Protein AF-A0A0C5CSC6-F1 (afdb_monomer)

Mean predicted aligned error: 9.28 Å

Solvent-ac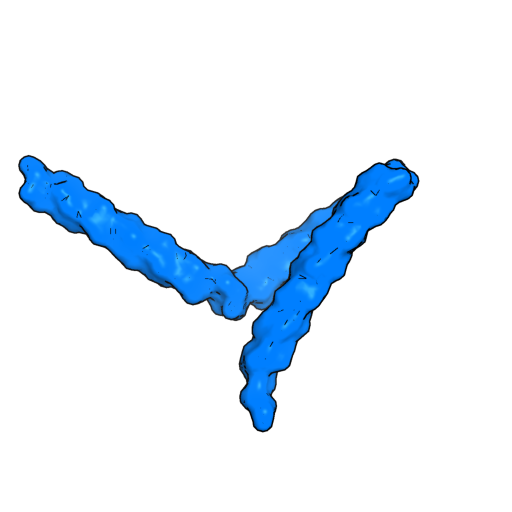cessible surface area (backbone atoms only — not comparable to full-atom values): 4078 Å² total; per-residue (Å²): 131,65,69,69,59,56,51,57,51,50,56,51,51,51,52,52,49,32,52,51,37,39,54,50,17,58,77,65,69,37,68,65,40,42,51,52,23,49,51,50,50,50,48,46,56,67,72,38,31,75,78,69,39,45,71,49,49,54,52,52,48,51,53,50,50,56,53,50,56,58,60,74,76,106

Secondary structure (DSSP, 8-state):
--HHHHHHHHHHHHHHHHHHHHHHHHHTT-HHHHHHHHHHHHHHHHHSIIIIIHHHHHHHHHHHHHHHHHHHT-

Organism: Heyndrickxia coagulans (NCBI:txid1398)

Sequence (74 aa):
MSHHQLEKWFWRSMLILAGILLILGFLSGNLMMWIMALTIGILVRYCAYDLLFADFDAKADEIRQRYLKKKEAK

Foldseek 3Di:
DDPLVVVLVVLVVLLVVLVVLCVVCVVVVPVVSVVVSVVSVVVSCVVCCVNHVVVVVVVVVVVVVVVVVVVVVD

Structure (mmCIF, N/CA/C/O backbone):
data_AF-A0A0C5CSC6-F1
#
_entry.id   AF-A0A0C5CSC6-F1
#
loop_
_atom_site.group_PDB
_atom_site.id
_atom_site.type_symbol
_atom_site.label_atom_id
_atom_site.label_alt_id
_atom_site.label_comp_id
_atom_site.label_asym_id
_atom_site.label_entity_id
_atom_site.label_seq_id
_atom_site.pdbx_PDB_ins_code
_atom_site.Cartn_x
_atom_site.Cartn_y
_atom_site.Car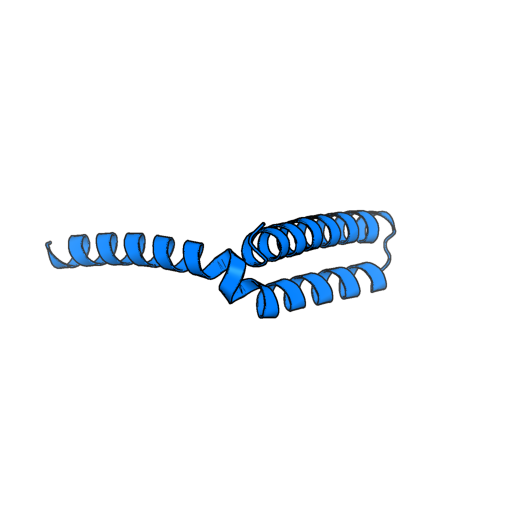tn_z
_atom_site.occupancy
_atom_site.B_iso_or_equiv
_atom_site.auth_seq_id
_atom_site.auth_comp_id
_atom_site.auth_asym_id
_atom_site.auth_atom_id
_atom_site.pdbx_PDB_model_num
ATOM 1 N N . MET A 1 1 ? 0.794 -21.194 15.963 1.00 51.53 1 MET A N 1
ATOM 2 C CA . MET A 1 1 ? 1.158 -19.864 15.427 1.00 51.53 1 MET A CA 1
ATOM 3 C C . MET A 1 1 ? 0.044 -19.473 14.471 1.00 51.53 1 MET A C 1
ATOM 5 O O . MET A 1 1 ? -0.194 -20.193 13.514 1.00 51.53 1 MET A O 1
ATOM 9 N N . SER A 1 2 ? -0.774 -18.493 14.845 1.00 51.56 2 SER A N 1
ATOM 10 C CA . SER A 1 2 ? -2.094 -18.231 14.258 1.00 51.56 2 SER A CA 1
ATOM 11 C C . SER A 1 2 ? -2.002 -17.855 12.773 1.00 51.56 2 SER A C 1
ATOM 13 O O . SER A 1 2 ? -1.372 -16.857 12.432 1.00 51.56 2 SER A O 1
ATOM 15 N N . HIS A 1 3 ? -2.655 -18.637 11.901 1.00 59.56 3 HIS A N 1
ATOM 16 C CA . HIS A 1 3 ? -2.679 -18.470 10.434 1.00 59.56 3 HIS A CA 1
ATOM 17 C C . HIS A 1 3 ? -2.947 -17.023 9.975 1.00 59.56 3 HIS A C 1
ATOM 19 O O . HIS A 1 3 ? -2.381 -16.567 8.986 1.00 59.56 3 HIS A O 1
ATOM 25 N N . HIS A 1 4 ? -3.716 -16.267 10.758 1.00 65.12 4 HIS A N 1
ATOM 26 C CA . HIS A 1 4 ? -4.071 -14.874 10.494 1.00 65.12 4 HIS A CA 1
ATOM 27 C C . HIS A 1 4 ? -2.885 -13.885 10.514 1.00 65.12 4 HIS A C 1
ATOM 29 O O . HIS A 1 4 ? -2.887 -12.888 9.797 1.00 65.12 4 HIS A O 1
ATOM 35 N N . GLN A 1 5 ? -1.852 -14.141 11.327 1.00 69.06 5 GLN A N 1
ATOM 36 C CA . GLN A 1 5 ? -0.671 -13.266 11.418 1.00 69.06 5 GLN A CA 1
ATOM 37 C C . GLN A 1 5 ? 0.252 -13.431 10.202 1.00 69.06 5 GLN A C 1
ATOM 39 O O . GLN A 1 5 ? 0.795 -12.448 9.700 1.00 69.06 5 GLN A O 1
ATOM 44 N N . LEU A 1 6 ? 0.401 -14.668 9.713 1.00 72.88 6 LEU A N 1
ATOM 45 C CA . LEU A 1 6 ? 1.173 -14.978 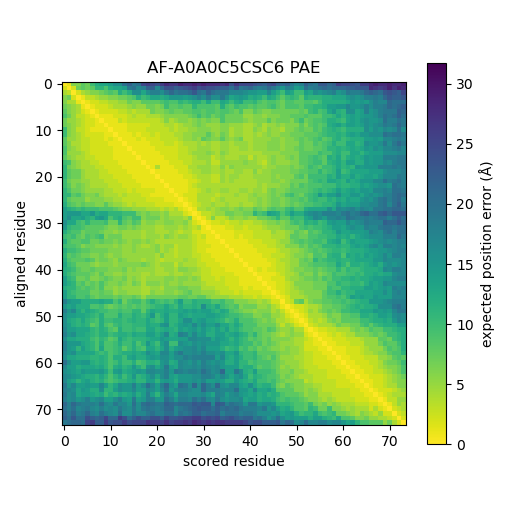8.507 1.00 72.88 6 LEU A CA 1
ATOM 46 C C . LEU A 1 6 ? 0.548 -14.335 7.272 1.00 72.88 6 LEU A C 1
ATOM 48 O O . LEU A 1 6 ? 1.262 -13.764 6.455 1.00 72.88 6 LEU A O 1
ATOM 52 N N . GLU A 1 7 ? -0.780 -14.368 7.179 1.00 75.62 7 GLU A N 1
ATOM 53 C CA . GLU A 1 7 ? -1.519 -13.761 6.077 1.00 75.62 7 GLU A CA 1
ATOM 54 C C . GLU A 1 7 ? -1.326 -12.238 6.034 1.00 75.62 7 GLU A C 1
ATOM 56 O O . GLU A 1 7 ? -0.953 -11.688 4.997 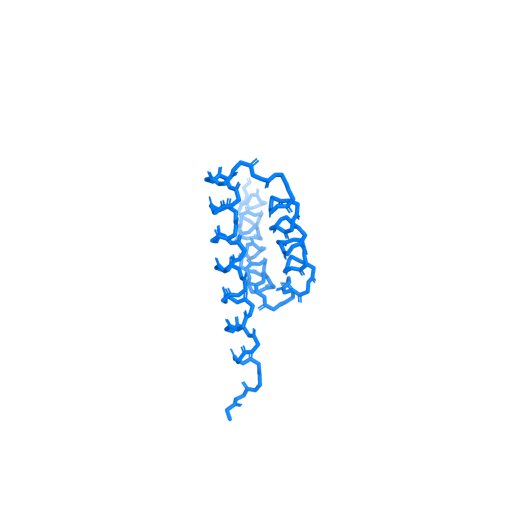1.00 75.62 7 GLU A O 1
ATOM 61 N N . LYS A 1 8 ? -1.448 -11.552 7.182 1.00 76.06 8 LYS A N 1
ATOM 62 C CA . LYS A 1 8 ? -1.159 -10.109 7.281 1.00 76.06 8 LYS A CA 1
ATOM 63 C C . LYS A 1 8 ? 0.271 -9.778 6.849 1.00 76.06 8 LYS A C 1
ATOM 65 O O . LYS A 1 8 ? 0.486 -8.795 6.142 1.00 76.06 8 LYS A O 1
ATOM 70 N N . TRP A 1 9 ? 1.250 -10.585 7.258 1.00 79.56 9 TRP A N 1
ATOM 71 C CA . TRP A 1 9 ? 2.655 -10.371 6.900 1.00 79.56 9 TRP A CA 1
ATOM 72 C C . TRP A 1 9 ? 2.932 -10.632 5.415 1.00 79.56 9 TRP A C 1
ATOM 74 O O . TRP A 1 9 ? 3.671 -9.869 4.794 1.00 79.56 9 TRP A O 1
ATOM 84 N N . PHE A 1 10 ? 2.299 -11.656 4.839 1.00 83.19 10 PHE A N 1
ATOM 85 C CA . PHE A 1 10 ? 2.381 -11.987 3.417 1.00 83.19 10 PHE A CA 1
ATOM 86 C C . PHE A 1 10 ? 1.825 -10.860 2.541 1.00 83.19 10 PHE A C 1
ATOM 88 O O . PHE A 1 10 ? 2.488 -10.408 1.611 1.00 83.19 10 PHE A O 1
ATOM 95 N N . TRP A 1 11 ? 0.653 -10.319 2.875 1.00 79.62 11 TRP A N 1
ATOM 96 C CA . TRP A 1 11 ? 0.098 -9.182 2.136 1.00 79.62 11 TRP A CA 1
ATOM 97 C C . TRP A 1 11 ? 0.964 -7.924 2.254 1.00 79.62 11 TRP A C 1
ATOM 99 O O . TRP A 1 11 ? 1.105 -7.161 1.296 1.00 79.62 11 TRP A O 1
ATOM 109 N N . ARG A 1 12 ? 1.611 -7.724 3.408 1.00 82.00 12 ARG A N 1
ATOM 110 C CA . ARG A 1 12 ? 2.534 -6.605 3.627 1.00 82.00 12 ARG A CA 1
ATOM 111 C C . ARG A 1 12 ? 3.810 -6.737 2.794 1.00 82.00 12 ARG A C 1
ATOM 113 O O . ARG A 1 12 ? 4.247 -5.746 2.213 1.00 82.00 12 ARG A O 1
ATOM 120 N N . SER A 1 13 ? 4.385 -7.937 2.691 1.00 84.38 13 SER A N 1
ATOM 121 C CA . SER A 1 13 ? 5.534 -8.181 1.811 1.00 84.38 13 SER A CA 1
ATOM 122 C C . SER A 1 13 ? 5.149 -8.077 0.333 1.00 84.38 13 SER A C 1
ATOM 124 O O . SER A 1 13 ? 5.923 -7.539 -0.455 1.00 84.38 13 SER A O 1
ATOM 126 N N . MET A 1 14 ? 3.931 -8.483 -0.036 1.00 83.56 14 MET A N 1
ATOM 127 C CA . MET A 1 14 ? 3.399 -8.346 -1.394 1.00 83.56 14 MET A CA 1
ATOM 128 C C . MET A 1 14 ? 3.214 -6.876 -1.807 1.00 83.56 14 MET A C 1
ATOM 130 O O . MET A 1 14 ? 3.530 -6.517 -2.940 1.00 83.56 14 MET A O 1
ATOM 134 N N . LEU A 1 15 ? 2.807 -6.001 -0.880 1.00 82.44 15 LEU A N 1
ATOM 135 C CA . LEU A 1 15 ? 2.798 -4.545 -1.084 1.00 82.44 15 LEU A CA 1
ATOM 136 C C . LEU A 1 15 ? 4.196 -3.975 -1.326 1.00 82.44 15 LEU A C 1
ATOM 138 O O . LEU A 1 15 ? 4.391 -3.177 -2.242 1.00 82.44 15 LEU A O 1
ATOM 142 N N . ILE A 1 16 ? 5.168 -4.391 -0.514 1.00 86.50 16 ILE A N 1
ATOM 143 C CA . ILE A 1 16 ? 6.565 -3.965 -0.665 1.00 86.50 16 ILE A CA 1
ATOM 144 C C . ILE A 1 16 ? 7.101 -4.419 -2.026 1.00 86.50 16 ILE A C 1
ATOM 146 O O . ILE A 1 16 ? 7.708 -3.626 -2.743 1.00 86.50 16 ILE A O 1
ATOM 150 N N . LEU A 1 17 ? 6.819 -5.664 -2.417 1.00 85.69 17 LEU A N 1
ATOM 151 C CA . LEU A 1 17 ? 7.205 -6.212 -3.712 1.00 85.69 17 LEU A CA 1
ATOM 152 C C . LEU A 1 17 ? 6.585 -5.423 -4.872 1.00 85.69 17 LEU A C 1
ATOM 154 O O . LEU A 1 17 ? 7.298 -5.088 -5.813 1.00 85.69 17 LEU A O 1
ATOM 158 N N . ALA A 1 18 ? 5.297 -5.076 -4.794 1.00 83.75 18 ALA A N 1
ATOM 159 C CA . ALA A 1 18 ? 4.632 -4.245 -5.799 1.00 83.75 18 ALA A CA 1
ATOM 160 C C . ALA A 1 18 ? 5.286 -2.858 -5.921 1.00 83.75 18 ALA A C 1
ATOM 162 O O . ALA A 1 18 ? 5.510 -2.381 -7.032 1.00 83.75 18 ALA A O 1
ATOM 163 N N . GLY A 1 19 ? 5.655 -2.241 -4.792 1.00 84.25 19 GLY A N 1
ATOM 164 C CA . GLY A 1 19 ? 6.394 -0.977 -4.765 1.00 84.25 19 GLY A CA 1
ATOM 165 C C . GLY A 1 19 ? 7.770 -1.081 -5.429 1.00 84.25 19 GLY A C 1
ATOM 166 O O . GLY A 1 19 ? 8.121 -0.239 -6.254 1.00 84.25 19 GLY A O 1
ATOM 167 N N . ILE A 1 20 ? 8.523 -2.146 -5.136 1.00 88.19 20 ILE A N 1
ATOM 168 C CA . ILE A 1 20 ? 9.817 -2.421 -5.778 1.00 88.19 20 ILE A CA 1
ATOM 169 C C . ILE A 1 20 ? 9.635 -2.630 -7.286 1.00 88.19 20 ILE A C 1
ATOM 171 O O . ILE A 1 20 ? 10.398 -2.070 -8.070 1.00 88.19 20 ILE A O 1
ATOM 175 N N . LEU A 1 21 ? 8.610 -3.379 -7.705 1.00 84.81 21 LEU A N 1
ATOM 176 C CA . LEU A 1 21 ? 8.300 -3.601 -9.120 1.00 84.81 21 LEU A CA 1
ATOM 177 C C . LEU A 1 21 ? 7.974 -2.296 -9.851 1.00 84.81 21 LEU A C 1
ATOM 179 O O . LEU A 1 21 ? 8.362 -2.132 -11.002 1.00 84.81 21 LEU A O 1
ATOM 183 N N . LEU A 1 22 ? 7.286 -1.366 -9.189 1.00 82.88 22 LEU A N 1
ATOM 184 C CA . LEU A 1 22 ? 6.982 -0.044 -9.732 1.00 82.88 22 LEU A CA 1
ATOM 185 C C . LEU A 1 22 ? 8.260 0.775 -9.955 1.00 82.88 22 LEU A C 1
ATOM 187 O O . LEU A 1 22 ? 8.444 1.354 -11.024 1.00 82.88 22 LEU A O 1
ATOM 191 N N . ILE A 1 23 ? 9.172 0.769 -8.977 1.00 87.94 23 ILE A N 1
ATOM 192 C CA . ILE A 1 23 ? 10.469 1.455 -9.070 1.00 87.94 23 ILE A CA 1
ATOM 193 C C . ILE A 1 23 ? 11.327 0.829 -10.176 1.00 87.94 23 ILE A C 1
ATOM 195 O O . ILE A 1 23 ? 11.864 1.543 -11.021 1.00 87.94 23 ILE A O 1
ATOM 199 N N . LEU A 1 24 ? 11.422 -0.501 -10.221 1.00 85.56 24 LEU A N 1
ATOM 200 C CA . LEU A 1 24 ? 12.172 -1.214 -11.257 1.00 85.56 24 LEU A CA 1
ATOM 201 C C . LEU A 1 24 ? 11.549 -1.037 -12.644 1.00 85.56 24 LEU A C 1
ATOM 203 O O . LEU A 1 24 ? 12.269 -0.828 -13.617 1.00 85.56 24 LEU A O 1
ATOM 207 N N . GLY A 1 25 ? 10.220 -1.062 -12.741 1.00 83.50 25 GLY A N 1
ATOM 208 C CA . GLY A 1 25 ? 9.490 -0.795 -13.975 1.00 83.50 25 GLY A CA 1
ATOM 209 C C . GLY A 1 25 ? 9.726 0.626 -14.482 1.00 83.50 25 GLY A C 1
ATOM 210 O O . GLY A 1 25 ? 9.859 0.826 -15.687 1.00 83.50 25 GLY A O 1
ATOM 211 N N . PHE A 1 26 ? 9.834 1.602 -13.574 1.00 83.31 26 PHE A N 1
ATOM 212 C CA . PHE A 1 26 ? 10.198 2.979 -13.902 1.00 83.31 26 PHE A CA 1
ATOM 213 C C . PHE A 1 26 ? 11.644 3.091 -14.401 1.00 83.31 26 PHE A C 1
ATOM 215 O O . PHE A 1 26 ? 11.859 3.673 -15.460 1.00 83.31 26 PHE A O 1
ATOM 222 N N . LEU A 1 27 ? 12.618 2.477 -13.717 1.00 88.12 27 LEU A N 1
ATOM 223 C CA . LEU A 1 27 ? 14.017 2.478 -14.174 1.00 88.12 27 LEU A CA 1
ATOM 224 C C . LEU A 1 27 ? 14.205 1.751 -15.511 1.00 88.1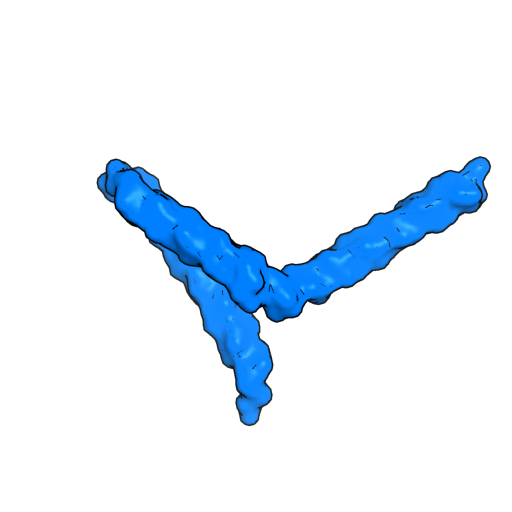2 27 LEU A C 1
ATOM 226 O O . LEU A 1 27 ? 14.999 2.180 -16.342 1.00 88.12 27 LEU A O 1
ATOM 230 N N . SER A 1 28 ? 13.483 0.652 -15.727 1.00 86.50 28 SER A N 1
ATOM 231 C CA . SER A 1 28 ? 13.573 -0.136 -16.956 1.00 86.50 28 SER A CA 1
ATOM 232 C C . SER A 1 28 ? 12.813 0.489 -18.133 1.00 86.50 28 SER A C 1
ATOM 234 O O . SER A 1 28 ? 12.936 -0.021 -19.247 1.00 86.50 28 SER A O 1
ATOM 236 N N . GLY A 1 29 ? 11.983 1.516 -17.908 1.00 84.50 29 GLY A N 1
ATOM 237 C CA . GLY A 1 29 ? 11.121 2.113 -18.936 1.00 84.50 29 GLY A CA 1
ATOM 238 C C . GLY A 1 29 ? 10.114 1.136 -19.557 1.00 84.50 29 GLY A C 1
ATOM 239 O O . GLY A 1 29 ? 9.600 1.383 -20.646 1.00 84.50 29 GLY A O 1
ATOM 240 N N . ASN A 1 30 ? 9.850 0.000 -18.903 1.00 80.06 30 ASN A N 1
ATOM 241 C CA . ASN A 1 30 ? 9.072 -1.085 -19.486 1.00 80.06 30 ASN A CA 1
ATOM 242 C C . ASN A 1 30 ? 7.617 -1.006 -19.018 1.00 80.06 30 ASN A C 1
ATOM 244 O O . ASN A 1 30 ? 7.288 -1.324 -17.871 1.00 80.06 30 ASN A O 1
ATOM 248 N N . LEU A 1 31 ? 6.740 -0.601 -19.936 1.00 84.25 31 LEU A N 1
ATOM 249 C CA . LEU A 1 31 ? 5.317 -0.387 -19.676 1.00 84.25 31 LEU A CA 1
ATOM 250 C C . LEU A 1 31 ? 4.622 -1.648 -19.129 1.00 84.25 31 LEU A C 1
ATOM 252 O O . LEU A 1 31 ? 3.688 -1.560 -18.335 1.00 84.25 31 LEU A O 1
ATOM 256 N N . MET A 1 32 ? 5.101 -2.835 -19.510 1.00 83.62 32 MET A N 1
ATOM 257 C CA . MET A 1 32 ? 4.519 -4.104 -19.075 1.00 83.62 32 MET A CA 1
ATOM 258 C C . MET A 1 32 ? 4.720 -4.349 -17.572 1.00 83.62 32 MET A C 1
ATOM 260 O O . MET A 1 32 ? 3.814 -4.843 -16.901 1.00 83.62 32 MET A O 1
ATOM 264 N N . MET A 1 33 ? 5.863 -3.932 -17.012 1.00 80.50 33 MET A N 1
ATOM 265 C CA . MET A 1 33 ? 6.119 -4.015 -15.567 1.00 80.50 33 MET A CA 1
ATOM 266 C C . MET A 1 33 ? 5.241 -3.045 -14.775 1.00 80.50 33 MET A C 1
ATOM 268 O O . MET A 1 33 ? 4.793 -3.379 -13.681 1.00 80.50 33 MET A O 1
ATOM 272 N N . TRP A 1 34 ? 4.932 -1.883 -15.352 1.00 83.19 34 TRP A N 1
ATOM 273 C CA . TRP A 1 34 ? 3.984 -0.928 -14.779 1.00 83.19 34 TRP A CA 1
ATOM 274 C C . TRP A 1 34 ? 2.569 -1.491 -14.701 1.00 83.19 34 TRP A C 1
ATOM 276 O O . TRP A 1 34 ? 1.925 -1.399 -13.657 1.00 83.19 34 TRP A O 1
ATOM 286 N N . ILE A 1 35 ? 2.104 -2.117 -15.784 1.00 86.25 35 ILE A N 1
ATOM 287 C CA . ILE A 1 35 ? 0.790 -2.765 -15.817 1.00 86.25 35 ILE A CA 1
ATOM 288 C C . ILE A 1 35 ? 0.738 -3.882 -14.773 1.00 86.25 35 ILE A C 1
ATOM 290 O O . ILE A 1 35 ? -0.199 -3.914 -13.982 1.00 86.25 35 ILE A O 1
ATOM 294 N N . MET A 1 36 ? 1.764 -4.738 -14.694 1.00 85.50 36 MET A N 1
ATOM 295 C CA . MET A 1 36 ? 1.806 -5.798 -13.681 1.00 85.50 36 MET A CA 1
ATOM 296 C C . MET A 1 36 ? 1.818 -5.249 -12.251 1.00 85.50 36 MET A C 1
ATOM 298 O O . MET A 1 36 ? 1.077 -5.746 -11.405 1.00 85.50 36 MET A O 1
ATOM 302 N N . ALA A 1 37 ? 2.596 -4.200 -11.973 1.00 84.44 37 ALA A N 1
ATOM 303 C CA . ALA A 1 37 ? 2.617 -3.561 -10.659 1.00 84.44 37 ALA A CA 1
ATOM 304 C C . ALA A 1 37 ? 1.244 -2.974 -10.284 1.00 84.44 37 ALA A C 1
ATOM 306 O O . ALA A 1 37 ? 0.788 -3.146 -9.153 1.00 84.44 37 ALA A O 1
ATOM 307 N N . LEU A 1 38 ? 0.551 -2.346 -11.241 1.00 84.06 38 LEU A N 1
ATOM 308 C CA . LEU A 1 38 ? -0.814 -1.851 -11.052 1.00 84.06 38 LEU A CA 1
ATOM 309 C C . LEU A 1 38 ? -1.807 -2.989 -10.811 1.00 84.06 38 LEU A C 1
ATOM 311 O O . LEU A 1 38 ? -2.618 -2.894 -9.893 1.00 84.06 38 LEU A O 1
ATOM 315 N N . THR A 1 39 ? -1.731 -4.078 -11.577 1.00 87.38 39 THR A N 1
ATOM 316 C CA . THR A 1 39 ? -2.593 -5.249 -11.381 1.00 87.38 39 THR A CA 1
ATOM 317 C C . THR A 1 39 ? -2.388 -5.858 -9.999 1.00 87.38 39 THR A C 1
ATOM 319 O O . THR A 1 39 ? -3.373 -6.125 -9.316 1.00 87.38 39 THR A O 1
ATOM 322 N N . ILE A 1 40 ? -1.140 -6.013 -9.543 1.00 85.19 40 ILE A N 1
ATOM 323 C CA . ILE A 1 40 ? -0.834 -6.506 -8.192 1.00 85.19 40 ILE A CA 1
ATOM 324 C C . ILE A 1 40 ? -1.382 -5.537 -7.139 1.00 85.19 40 ILE A C 1
ATOM 326 O O . ILE A 1 40 ? -2.024 -5.978 -6.190 1.00 85.19 40 ILE A O 1
ATOM 330 N N . GLY A 1 41 ? -1.201 -4.226 -7.317 1.00 82.50 41 GLY A N 1
ATOM 331 C CA . GLY A 1 41 ? -1.751 -3.213 -6.413 1.00 82.50 41 GLY A CA 1
ATOM 332 C C . GLY A 1 41 ? -3.280 -3.264 -6.309 1.00 82.50 41 GLY A C 1
ATOM 333 O O . GLY A 1 41 ? -3.826 -3.167 -5.210 1.00 82.50 41 GLY A O 1
ATOM 334 N N . ILE A 1 42 ? -3.976 -3.480 -7.428 1.00 83.31 42 ILE A N 1
ATOM 335 C CA . ILE A 1 42 ? -5.436 -3.658 -7.461 1.00 83.31 42 ILE A CA 1
ATOM 336 C C . ILE A 1 42 ? -5.840 -4.976 -6.793 1.00 83.31 42 ILE A C 1
ATOM 338 O O . ILE A 1 42 ? -6.800 -4.986 -6.025 1.00 83.31 42 ILE A O 1
ATOM 342 N N . LEU A 1 43 ? -5.106 -6.067 -7.032 1.00 82.94 43 LEU A N 1
ATOM 343 C CA . LEU A 1 43 ? -5.368 -7.365 -6.404 1.00 82.94 43 LEU A CA 1
ATOM 344 C C . LEU A 1 43 ? -5.231 -7.281 -4.885 1.00 82.94 43 LEU A C 1
ATOM 346 O O . LEU A 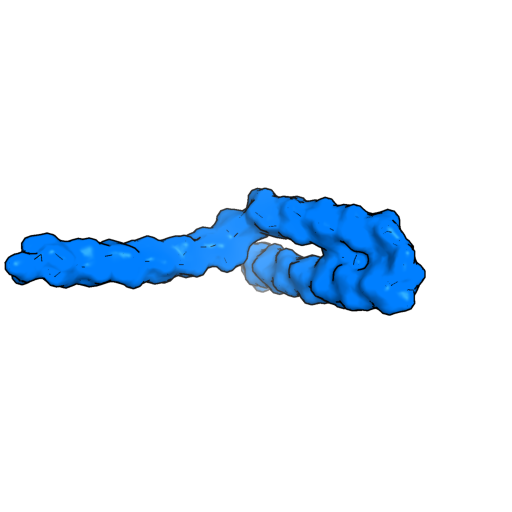1 43 ? -6.109 -7.729 -4.158 1.00 82.94 43 LEU A O 1
ATOM 350 N N . VAL A 1 44 ? -4.158 -6.649 -4.405 1.00 79.81 44 VAL A N 1
ATOM 351 C CA . VAL A 1 44 ? -3.961 -6.354 -2.982 1.00 79.81 44 VAL A CA 1
ATOM 352 C C . VAL A 1 44 ? -5.116 -5.502 -2.468 1.00 79.81 44 VAL A C 1
ATOM 354 O O . VAL A 1 44 ? -5.666 -5.795 -1.411 1.00 79.81 44 VAL A O 1
ATOM 357 N N . ARG A 1 45 ? -5.523 -4.468 -3.211 1.00 77.50 45 ARG A N 1
ATOM 358 C CA . ARG A 1 45 ? -6.646 -3.622 -2.807 1.00 77.50 45 ARG A CA 1
ATOM 359 C C . ARG A 1 45 ? -7.963 -4.386 -2.737 1.00 77.50 45 ARG A C 1
ATOM 361 O O . ARG A 1 45 ? -8.767 -3.998 -1.917 1.00 77.50 45 ARG A O 1
ATOM 368 N N . TYR A 1 46 ? -8.209 -5.410 -3.549 1.00 78.38 46 TYR A N 1
ATOM 369 C CA . TYR A 1 46 ? -9.453 -6.188 -3.485 1.00 78.38 46 TYR A CA 1
ATOM 370 C C . TYR A 1 46 ? -9.395 -7.311 -2.448 1.00 78.38 46 TYR A C 1
ATOM 372 O O . TYR A 1 46 ? -10.340 -7.502 -1.693 1.00 78.38 46 TYR A O 1
ATOM 380 N N . CYS A 1 47 ? -8.289 -8.051 -2.394 1.00 74.50 47 CYS A N 1
ATOM 381 C CA . CYS A 1 47 ? -8.168 -9.243 -1.558 1.00 74.50 47 CYS A CA 1
ATOM 382 C C . CYS A 1 47 ? -7.692 -8.937 -0.135 1.00 74.50 47 CYS A C 1
ATOM 384 O O . CYS A 1 47 ? -8.072 -9.636 0.795 1.00 74.50 47 CYS A O 1
ATOM 386 N N . ALA A 1 48 ? -6.869 -7.904 0.051 1.00 70.94 48 ALA A N 1
ATOM 387 C CA . ALA A 1 48 ? -6.335 -7.532 1.357 1.00 70.94 48 ALA A CA 1
ATOM 388 C C . ALA A 1 48 ? -7.079 -6.352 1.997 1.00 70.94 48 ALA A C 1
ATOM 390 O O . ALA A 1 48 ? -6.714 -5.963 3.104 1.00 70.94 48 ALA A O 1
ATOM 391 N N . TYR A 1 49 ? -8.103 -5.776 1.346 1.00 67.25 49 TYR A N 1
ATOM 392 C CA . TYR A 1 49 ? -8.874 -4.656 1.909 1.00 67.25 49 TYR A CA 1
ATOM 393 C C . TYR A 1 49 ? -9.430 -4.994 3.289 1.00 67.25 49 TYR A C 1
ATOM 395 O O . TYR A 1 49 ? -9.158 -4.299 4.265 1.00 67.25 49 TYR A O 1
ATOM 403 N N . ASP A 1 50 ? -10.134 -6.121 3.375 1.00 65.25 50 ASP A N 1
ATOM 404 C CA . ASP A 1 50 ? -10.735 -6.606 4.613 1.00 65.25 50 ASP A CA 1
ATOM 405 C C . ASP A 1 50 ? -9.689 -6.884 5.698 1.00 65.25 50 ASP A C 1
ATOM 407 O O . ASP A 1 50 ? -9.947 -6.705 6.883 1.00 65.25 50 ASP A O 1
ATOM 411 N N . LEU A 1 51 ? -8.471 -7.277 5.314 1.00 65.81 51 LEU A N 1
ATOM 412 C CA . LEU A 1 51 ? -7.450 -7.701 6.272 1.00 65.81 51 LEU A CA 1
ATOM 413 C C . LEU A 1 51 ? -6.530 -6.563 6.748 1.00 65.81 51 LEU A C 1
ATOM 415 O O . LEU A 1 51 ? -6.049 -6.586 7.885 1.00 65.81 51 LEU A O 1
ATOM 419 N N . LEU A 1 52 ? -6.237 -5.597 5.874 1.00 65.50 52 LEU A N 1
ATOM 420 C CA . LEU A 1 52 ? -5.274 -4.510 6.098 1.00 65.50 52 LEU A CA 1
ATOM 421 C C . LEU A 1 52 ? -5.944 -3.147 6.298 1.00 65.50 52 LEU A C 1
ATOM 423 O O . LEU A 1 52 ? -5.397 -2.316 7.022 1.00 65.50 52 LEU A O 1
ATOM 427 N N . PHE A 1 53 ? -7.099 -2.913 5.671 1.00 67.94 53 PHE A N 1
ATOM 428 C CA . PHE A 1 53 ? -7.779 -1.618 5.675 1.00 67.94 53 PHE A CA 1
ATOM 429 C C . PHE A 1 53 ? -9.030 -1.579 6.555 1.00 67.94 53 PHE A C 1
ATOM 431 O O . PHE A 1 53 ? -9.390 -0.484 6.973 1.00 67.94 53 PHE A O 1
ATOM 438 N N . ALA A 1 54 ? -9.627 -2.713 6.942 1.00 70.50 54 ALA A N 1
ATOM 439 C CA . ALA A 1 54 ? -10.781 -2.724 7.854 1.00 70.50 54 ALA A CA 1
ATOM 440 C C . ALA A 1 54 ? -10.488 -2.034 9.202 1.00 70.50 54 ALA A C 1
ATOM 442 O O . ALA A 1 54 ? -11.267 -1.200 9.662 1.00 70.50 54 ALA A O 1
ATOM 443 N N . ASP A 1 55 ? -9.320 -2.302 9.797 1.00 68.62 55 ASP A N 1
ATOM 444 C CA . ASP A 1 55 ? -8.869 -1.631 11.027 1.00 68.62 55 ASP A CA 1
ATOM 445 C C . ASP A 1 55 ? -8.623 -0.121 10.810 1.00 68.62 55 ASP A C 1
ATOM 447 O O . ASP A 1 55 ? -8.757 0.693 11.730 1.00 68.62 55 ASP A O 1
ATOM 451 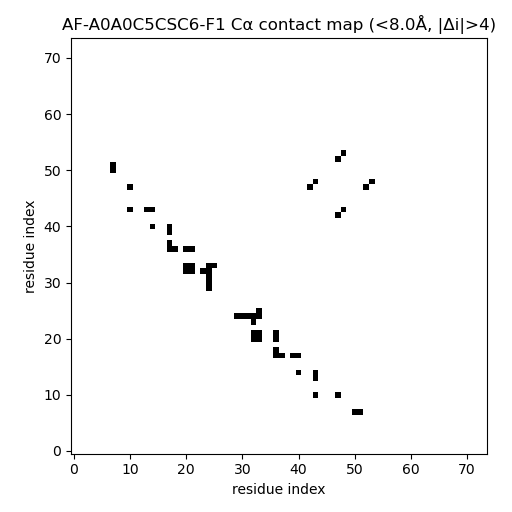N N . PHE A 1 56 ? -8.239 0.265 9.590 1.00 72.62 56 PHE A N 1
ATOM 452 C CA . PHE A 1 56 ? -7.926 1.647 9.233 1.00 72.62 56 PHE A CA 1
ATOM 453 C C . PHE A 1 56 ? -9.196 2.465 8.984 1.00 72.62 56 PHE A C 1
ATOM 455 O O . PHE A 1 56 ? -9.316 3.572 9.510 1.00 72.62 56 PHE A O 1
ATOM 462 N N . ASP A 1 57 ? -10.160 1.900 8.256 1.00 76.44 57 ASP A N 1
ATOM 463 C CA . ASP A 1 57 ? -11.479 2.491 8.030 1.00 76.44 57 ASP A CA 1
ATOM 464 C C . ASP A 1 57 ? -12.242 2.618 9.346 1.00 76.44 57 ASP A C 1
ATOM 466 O O . ASP A 1 57 ? -12.783 3.685 9.619 1.00 76.44 57 ASP A O 1
ATOM 470 N N . ALA A 1 58 ? -12.194 1.613 10.228 1.00 78.12 58 ALA A N 1
ATOM 471 C CA . ALA A 1 58 ? -12.810 1.705 11.552 1.00 78.12 58 ALA A CA 1
ATOM 472 C C . ALA A 1 58 ? -12.279 2.905 12.361 1.00 78.12 58 ALA A C 1
ATOM 474 O O . ALA A 1 58 ? -13.054 3.647 12.969 1.00 78.12 58 ALA A O 1
ATOM 475 N N . LYS A 1 59 ? -10.962 3.155 12.323 1.00 78.62 59 LYS A N 1
ATOM 476 C CA . LYS A 1 59 ? -10.358 4.343 12.952 1.00 78.62 59 LYS A CA 1
ATOM 477 C C . LYS A 1 59 ? -10.734 5.645 12.251 1.00 78.62 59 LYS A C 1
ATOM 479 O O . LYS A 1 59 ? -10.986 6.647 12.922 1.00 78.62 59 LYS A O 1
A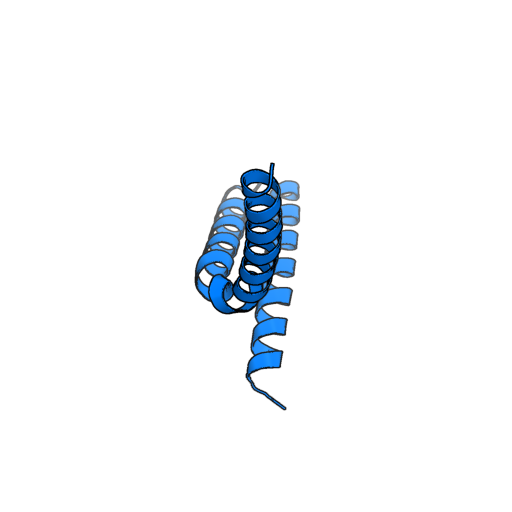TOM 484 N N . ALA A 1 60 ? -10.737 5.661 10.921 1.00 79.75 60 ALA A N 1
ATOM 485 C CA . ALA A 1 60 ? -11.110 6.842 10.149 1.00 79.75 60 ALA A CA 1
ATOM 486 C C . ALA A 1 60 ? -12.569 7.240 10.419 1.00 79.75 60 ALA A C 1
ATOM 488 O O . ALA A 1 60 ? -12.867 8.423 10.609 1.00 79.75 60 ALA A O 1
ATOM 489 N N . ASP A 1 61 ? -13.459 6.256 10.519 1.00 84.69 61 ASP A N 1
ATOM 490 C CA . ASP A 1 61 ? -14.876 6.464 10.782 1.00 84.69 61 ASP A CA 1
ATOM 491 C C . ASP A 1 61 ? -15.124 6.889 12.238 1.00 84.69 61 ASP A C 1
ATOM 493 O O . ASP A 1 61 ? -15.930 7.786 12.488 1.00 84.69 61 ASP A O 1
ATOM 497 N N . GLU A 1 62 ? -14.350 6.376 13.204 1.00 86.00 62 GLU A N 1
ATOM 498 C CA . GLU A 1 62 ? -14.376 6.858 14.593 1.00 86.00 62 GLU A CA 1
ATOM 499 C C . GLU A 1 62 ? -13.998 8.349 14.686 1.00 86.00 62 GLU A C 1
ATOM 501 O O . GLU A 1 62 ? -14.656 9.136 15.378 1.00 86.00 62 GLU A O 1
ATOM 506 N N . ILE A 1 63 ? -12.959 8.769 13.958 1.00 84.56 63 ILE A N 1
ATOM 507 C CA . ILE A 1 63 ? -12.553 10.178 13.883 1.00 84.56 63 ILE A CA 1
ATOM 508 C C . ILE A 1 63 ? -13.670 11.000 13.238 1.00 84.56 63 ILE A C 1
ATOM 510 O O . ILE A 1 63 ? -14.072 12.030 13.785 1.00 84.56 63 ILE A O 1
ATOM 514 N N . ARG A 1 64 ? -14.221 10.535 12.115 1.00 85.62 64 ARG A N 1
ATOM 515 C CA . ARG A 1 64 ? -15.311 11.211 11.405 1.00 85.62 64 ARG A CA 1
ATOM 516 C C . ARG A 1 64 ? -16.544 11.400 12.291 1.00 85.62 64 ARG A C 1
ATOM 518 O O . ARG A 1 64 ? -17.081 12.505 12.354 1.00 85.62 64 ARG A O 1
ATOM 525 N N . GLN A 1 65 ? -16.942 10.373 13.034 1.00 86.31 65 GLN A N 1
ATOM 526 C CA . GLN A 1 65 ? -18.043 10.417 13.999 1.00 86.31 65 GLN A CA 1
ATOM 527 C C . GLN A 1 65 ? -17.800 11.450 15.107 1.00 86.31 65 GLN A C 1
ATOM 529 O O . GLN A 1 65 ? -18.703 12.214 15.450 1.00 86.31 65 GLN A O 1
ATOM 534 N N . ARG A 1 66 ? -16.576 11.537 15.646 1.00 86.06 66 ARG A N 1
ATOM 535 C CA . ARG A 1 66 ? -16.215 12.560 16.647 1.00 86.06 66 ARG A CA 1
ATOM 536 C C . ARG A 1 66 ? -16.306 13.980 16.087 1.00 86.06 66 ARG A C 1
ATOM 538 O O . ARG A 1 66 ? -16.743 14.884 16.798 1.00 86.06 66 ARG A O 1
ATOM 545 N N . TYR A 1 67 ? -15.912 14.178 14.830 1.00 84.62 67 TYR A N 1
ATOM 546 C CA . TYR A 1 67 ? -16.050 15.466 14.147 1.00 84.62 67 TYR A CA 1
ATOM 547 C C . TYR A 1 67 ? -17.517 15.835 13.899 1.00 84.62 67 TYR A C 1
ATOM 549 O O . TYR A 1 67 ? -17.896 16.978 14.147 1.00 84.62 67 TYR A O 1
ATOM 557 N N . LEU A 1 68 ? -18.351 14.882 13.470 1.00 85.62 68 LEU A N 1
ATOM 558 C CA . LEU A 1 68 ? -19.785 15.102 13.255 1.00 85.62 68 LEU A CA 1
ATOM 559 C C . LEU A 1 68 ? -20.509 15.451 14.563 1.00 85.62 68 LEU A C 1
ATOM 561 O O . LEU A 1 68 ? -21.183 16.476 14.618 1.00 85.62 68 LEU A O 1
ATOM 565 N N . LYS A 1 69 ? -20.263 14.705 15.650 1.00 82.50 69 LYS A N 1
ATOM 566 C CA . LYS A 1 69 ? -20.849 14.995 16.974 1.00 82.50 69 LYS A CA 1
ATOM 567 C C . LYS A 1 69 ? -20.467 16.377 17.513 1.00 82.50 69 LYS A C 1
ATOM 569 O O . LYS A 1 69 ? -21.285 17.042 18.135 1.00 82.50 69 LYS A O 1
ATOM 574 N N . LYS A 1 70 ? -19.237 16.841 17.262 1.00 78.94 70 LYS A N 1
ATOM 575 C CA . LYS A 1 70 ? -18.812 18.209 17.620 1.00 78.94 70 LYS A CA 1
ATOM 576 C C . LYS A 1 70 ? -19.477 19.292 16.771 1.00 78.94 70 LYS A C 1
ATOM 578 O O . LYS A 1 70 ? -19.579 20.425 17.230 1.00 78.94 70 LYS A O 1
ATOM 583 N N . LYS A 1 71 ? -19.873 18.967 15.540 1.00 74.88 71 LYS A N 1
ATOM 584 C CA . LYS A 1 71 ? -20.515 19.899 14.611 1.00 74.88 71 LYS A CA 1
ATOM 585 C C . LYS A 1 71 ? -22.013 20.053 14.894 1.00 74.88 71 LYS A C 1
ATOM 587 O O . LYS A 1 71 ? -22.527 21.136 14.676 1.00 74.88 71 LYS A O 1
ATOM 592 N N . GLU A 1 72 ? -22.676 19.006 15.387 1.00 72.62 72 GLU A N 1
ATOM 593 C CA . GLU A 1 72 ? -24.090 19.038 15.807 1.00 72.62 72 GLU A CA 1
ATOM 594 C C . GLU A 1 72 ? -24.299 19.640 17.206 1.00 72.62 72 GLU A C 1
ATOM 596 O O . GLU A 1 72 ? -25.382 20.119 17.516 1.00 72.62 72 GLU A O 1
ATOM 601 N N . ALA A 1 73 ? -23.267 19.633 18.055 1.00 67.69 73 ALA A N 1
ATOM 602 C CA . ALA A 1 73 ? -23.308 20.229 19.392 1.00 67.69 73 ALA A CA 1
ATOM 603 C C . ALA A 1 73 ? -23.088 21.759 19.411 1.00 67.69 73 ALA A C 1
ATOM 605 O O . ALA A 1 73 ? -22.955 22.336 20.492 1.00 67.69 73 ALA A O 1
ATOM 606 N N . LYS A 1 74 ? -22.989 22.405 18.24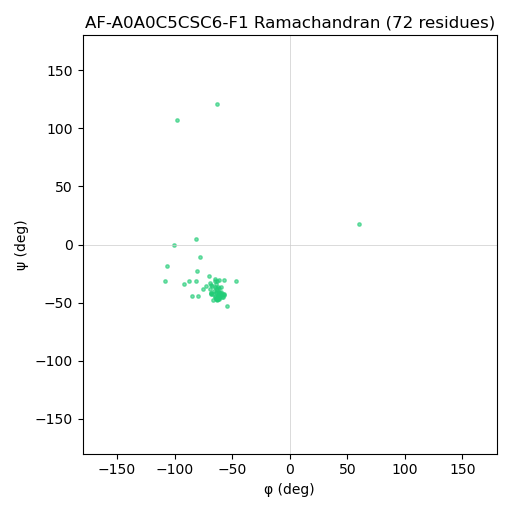3 1.00 51.75 74 LYS A N 1
ATOM 607 C CA . LYS A 1 74 ? -22.747 23.842 18.076 1.00 51.75 74 LYS A CA 1
ATOM 608 C C . LYS A 1 74 ? -23.881 24.475 17.282 1.00 51.75 74 LYS A C 1
ATOM 610 O O . LYS A 1 74 ? -24.261 25.605 17.649 1.00 51.75 74 LYS A O 1
#

Radius of gyration: 17.7 Å; Cα contacts (8 Å, |Δi|>4): 29; chains: 1; bounding box: 38×44×39 Å

pLDDT: mean 78.57, std 8.78, range [51.53, 88.19]